Protein AF-K2EJM1-F1 (afdb_monomer_lite)

Structure (mmCIF, N/CA/C/O backbone):
data_AF-K2EJM1-F1
#
_entry.id   AF-K2EJM1-F1
#
loop_
_atom_site.group_PDB
_atom_site.id
_atom_site.type_symbol
_atom_site.label_atom_id
_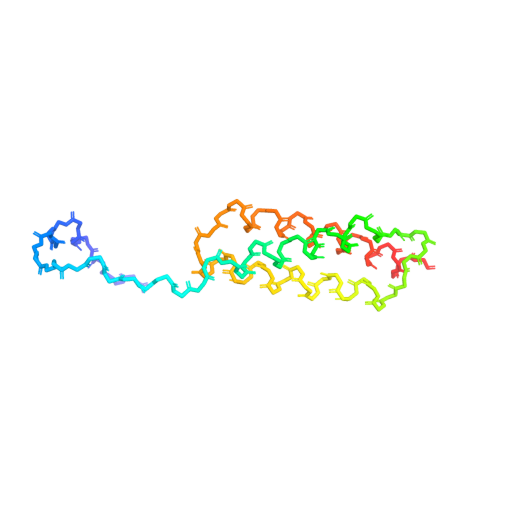atom_site.label_alt_id
_atom_site.label_comp_id
_atom_site.label_asym_id
_atom_site.label_entity_id
_atom_site.label_seq_id
_atom_site.pdbx_PDB_ins_code
_atom_site.Cartn_x
_atom_site.Cartn_y
_atom_site.Cartn_z
_atom_site.occupancy
_atom_site.B_iso_or_equiv
_atom_site.auth_seq_id
_atom_site.auth_comp_id
_atom_site.auth_asym_id
_atom_site.auth_atom_id
_atom_site.pdbx_PDB_model_num
ATOM 1 N N . MET A 1 1 ? 14.620 -2.259 38.662 1.00 41.28 1 MET A N 1
ATOM 2 C CA . MET A 1 1 ? 13.412 -1.408 38.608 1.00 41.28 1 MET A CA 1
ATOM 3 C C . MET A 1 1 ? 12.281 -2.233 38.020 1.00 41.28 1 MET A C 1
ATOM 5 O O . MET A 1 1 ? 12.203 -2.322 36.807 1.00 41.28 1 MET A O 1
ATOM 9 N N . THR A 1 2 ? 11.428 -2.837 38.846 1.00 43.00 2 THR A N 1
ATOM 10 C CA . THR A 1 2 ? 10.171 -3.422 38.352 1.00 43.00 2 THR A CA 1
ATOM 11 C C . THR A 1 2 ? 9.109 -3.163 39.410 1.00 43.00 2 THR A C 1
ATOM 13 O O . THR A 1 2 ? 9.066 -3.816 40.447 1.00 43.00 2 THR A O 1
ATOM 16 N N . LYS A 1 3 ? 8.354 -2.086 39.192 1.00 52.50 3 LYS A N 1
ATOM 17 C CA . LYS A 1 3 ? 7.257 -1.613 40.034 1.00 52.50 3 LYS A CA 1
ATOM 18 C C . LYS A 1 3 ? 5.940 -2.107 39.423 1.00 52.50 3 LYS A C 1
ATOM 20 O O . LYS A 1 3 ? 5.688 -1.810 38.265 1.00 52.50 3 LYS A O 1
ATOM 25 N N . TYR A 1 4 ? 5.178 -2.842 40.235 1.00 51.91 4 TYR A N 1
ATOM 26 C CA . TYR A 1 4 ? 3.714 -2.843 40.405 1.00 51.91 4 TYR A CA 1
ATOM 27 C C . TYR A 1 4 ? 2.830 -2.853 39.132 1.00 51.91 4 TYR A C 1
ATOM 29 O O . TYR A 1 4 ? 2.800 -1.889 38.383 1.00 51.91 4 TYR A O 1
ATOM 37 N N . LEU A 1 5 ? 2.148 -3.954 38.791 1.00 43.66 5 LEU A N 1
ATOM 38 C CA . LEU A 1 5 ? 0.907 -4.458 39.417 1.00 43.66 5 LEU A CA 1
ATOM 39 C C . LEU A 1 5 ? -0.294 -3.539 39.130 1.00 43.66 5 LEU A C 1
ATOM 41 O O . LEU A 1 5 ? -0.547 -2.616 39.887 1.00 43.66 5 LEU A O 1
ATOM 45 N N . TYR A 1 6 ? -1.030 -3.840 38.053 1.00 52.19 6 TYR A N 1
ATOM 46 C CA . TYR A 1 6 ? -2.445 -3.482 37.875 1.00 52.19 6 TYR A CA 1
ATOM 47 C C . TYR A 1 6 ? -3.177 -4.571 37.067 1.00 52.19 6 TYR A C 1
ATOM 49 O O . TYR A 1 6 ? -3.320 -4.462 35.852 1.00 52.19 6 TYR A O 1
ATOM 57 N N . PRO A 1 7 ? -3.644 -5.647 37.725 1.00 52.59 7 PRO A N 1
ATOM 58 C CA . PRO A 1 7 ? -4.715 -6.485 37.216 1.00 52.59 7 PRO A CA 1
ATOM 59 C C . PRO A 1 7 ? -6.041 -5.923 37.743 1.00 52.59 7 PRO A C 1
ATOM 61 O O . PRO A 1 7 ? -6.417 -6.205 38.875 1.00 52.59 7 PRO A O 1
ATOM 64 N N . PHE A 1 8 ? -6.738 -5.082 36.978 1.00 55.91 8 PHE A N 1
ATOM 65 C CA . PHE A 1 8 ? -8.102 -4.661 37.315 1.00 55.91 8 PHE A CA 1
ATOM 66 C C . PHE A 1 8 ? -8.765 -4.022 36.089 1.00 55.91 8 PHE A C 1
ATOM 68 O O . PHE A 1 8 ? -8.141 -3.193 35.438 1.00 55.91 8 PHE A O 1
ATOM 75 N N . LEU A 1 9 ? -10.040 -4.356 35.854 1.00 50.91 9 LEU A N 1
ATOM 76 C CA . LEU A 1 9 ? -10.993 -3.710 34.929 1.00 50.91 9 LEU A CA 1
ATOM 77 C C . LEU A 1 9 ? -11.146 -4.331 33.528 1.00 50.91 9 LEU A C 1
ATOM 79 O O . LEU A 1 9 ? -11.005 -3.664 32.511 1.00 50.91 9 LEU A O 1
ATOM 83 N N . CYS A 1 10 ? -11.574 -5.597 33.488 1.00 56.66 10 CYS A N 1
ATOM 84 C CA . CYS A 1 10 ? -12.349 -6.144 32.363 1.00 56.66 10 CYS A CA 1
ATOM 85 C C . CYS A 1 10 ? -13.814 -6.409 32.770 1.00 56.66 10 CYS A C 1
ATOM 87 O O . CYS A 1 10 ? -14.390 -7.440 32.432 1.00 56.66 10 CYS A O 1
ATOM 89 N N . VAL A 1 11 ? -14.422 -5.527 33.576 1.00 56.75 11 VAL A N 1
ATOM 90 C CA . VAL A 1 11 ? -15.834 -5.670 33.964 1.00 56.75 11 VAL A CA 1
ATOM 91 C C . VAL A 1 11 ? -16.459 -4.308 34.298 1.00 56.75 11 VAL A C 1
ATOM 93 O O . VAL A 1 11 ? -15.929 -3.584 35.134 1.00 56.75 11 VAL A O 1
ATOM 96 N N . PHE A 1 12 ? -17.608 -4.034 33.664 1.00 52.59 12 PHE A N 1
ATOM 97 C CA . PHE A 1 12 ? -18.559 -2.916 33.840 1.00 52.59 12 PHE A CA 1
ATOM 98 C C . PHE A 1 12 ? -18.303 -1.597 33.085 1.00 52.59 12 PHE A C 1
ATOM 100 O O . PHE A 1 12 ? -17.773 -0.640 33.634 1.00 52.59 12 PHE A O 1
ATOM 107 N N . ALA A 1 13 ? -18.851 -1.517 31.864 1.00 44.78 13 ALA A N 1
ATOM 108 C CA . ALA A 1 13 ? -19.483 -0.304 31.327 1.00 44.78 13 ALA A CA 1
ATOM 109 C C . ALA A 1 13 ? -20.483 -0.672 30.207 1.00 44.78 13 ALA A C 1
ATOM 111 O O . ALA A 1 13 ? -20.234 -0.455 29.025 1.00 44.78 13 ALA A O 1
ATOM 112 N N . LEU A 1 14 ? -21.621 -1.262 30.583 1.00 64.25 14 LEU A N 1
ATOM 113 C CA . LEU A 1 14 ? -22.816 -1.325 29.739 1.00 64.25 14 LEU A CA 1
ATOM 114 C C . LEU A 1 14 ? -23.946 -0.623 30.504 1.00 64.25 14 LEU A C 1
ATOM 116 O O . LEU A 1 14 ? -24.537 -1.233 31.389 1.00 64.25 14 LEU A O 1
ATOM 120 N N . ALA A 1 15 ? -24.199 0.657 30.209 1.00 42.19 15 ALA A N 1
ATOM 121 C CA . ALA A 1 15 ? -25.434 1.361 30.574 1.00 42.19 15 ALA A CA 1
ATOM 122 C C . ALA A 1 15 ? -25.570 2.710 29.831 1.00 42.19 15 ALA A C 1
ATOM 124 O O . ALA A 1 15 ? -24.829 3.650 30.098 1.00 42.19 15 ALA A O 1
ATOM 125 N N . SER A 1 16 ? -26.583 2.766 28.958 1.00 53.06 16 SER A N 1
ATOM 126 C CA . SER A 1 16 ? -27.412 3.919 28.555 1.00 53.06 16 SER A CA 1
ATOM 127 C C . SER A 1 16 ? -26.821 5.145 27.840 1.00 53.06 16 SER A C 1
ATOM 129 O O . SER A 1 16 ? -26.297 6.058 28.474 1.00 53.06 16 SER A O 1
ATOM 131 N N . GLN A 1 17 ? -27.103 5.222 26.530 1.00 37.66 17 GLN A N 1
ATOM 132 C CA . GLN A 1 17 ? -27.903 6.265 25.836 1.00 37.66 17 GLN A CA 1
ATOM 133 C C . GLN A 1 17 ? -27.801 5.996 24.320 1.00 37.66 17 GLN A C 1
ATOM 135 O O . GLN A 1 17 ? -26.715 5.997 23.754 1.00 37.66 17 GLN A O 1
ATOM 140 N N . GLU A 1 18 ? -28.840 5.441 23.690 1.00 42.19 18 GLU A N 1
ATOM 141 C CA . GLU A 1 18 ? -29.856 6.201 22.937 1.00 42.19 18 GLU A CA 1
ATOM 142 C C . GLU A 1 18 ? -29.242 7.119 21.875 1.00 42.19 18 GLU A C 1
ATOM 144 O O . GLU A 1 18 ? -28.786 8.224 22.147 1.00 42.19 18 GLU A O 1
ATOM 149 N N . GLY A 1 19 ? -29.243 6.619 20.639 1.00 41.50 19 GLY A N 1
ATOM 150 C CA . GLY A 1 19 ? -28.725 7.312 19.473 1.00 41.50 19 GLY A CA 1
ATOM 151 C C . GLY A 1 19 ? -27.791 6.407 18.691 1.00 41.50 19 GLY A C 1
ATOM 152 O O . GLY A 1 19 ? -26.622 6.252 19.027 1.00 41.50 19 GLY A O 1
ATOM 153 N N . HIS A 1 20 ? -28.290 5.871 17.580 1.00 38.19 20 HIS A N 1
ATOM 154 C CA . HIS A 1 20 ? -27.460 5.606 16.412 1.00 38.19 20 HIS A CA 1
ATOM 155 C C . HIS A 1 20 ? -26.879 6.956 15.958 1.00 38.19 20 HIS A C 1
ATOM 157 O O . HIS A 1 20 ? -27.338 7.549 14.987 1.00 38.19 20 HIS A O 1
ATOM 163 N N . ALA A 1 21 ? -25.930 7.504 16.719 1.00 38.53 21 ALA A N 1
ATOM 164 C CA . ALA A 1 21 ? -25.182 8.677 16.333 1.00 38.53 21 ALA A CA 1
ATOM 165 C C . ALA A 1 21 ? -24.310 8.224 15.173 1.00 38.53 21 ALA A C 1
ATOM 167 O O . ALA A 1 21 ? -23.329 7.498 15.338 1.00 38.53 21 ALA A O 1
ATOM 168 N N . GLN A 1 22 ? -24.764 8.608 13.988 1.00 35.41 22 GLN A N 1
ATOM 169 C CA . GLN A 1 22 ? -24.106 8.535 12.701 1.00 35.41 22 GLN A CA 1
ATOM 170 C C . GLN A 1 22 ? -22.768 9.294 12.748 1.00 35.41 22 GLN A C 1
ATOM 172 O O . GLN A 1 22 ? -22.570 10.249 12.014 1.00 35.41 22 GLN A O 1
ATOM 177 N N . ASN A 1 23 ? -21.811 8.867 13.570 1.00 42.22 23 ASN A N 1
ATOM 178 C CA . ASN A 1 23 ? -20.405 9.201 13.377 1.00 42.22 23 ASN A CA 1
ATOM 179 C C . ASN A 1 23 ? -19.801 8.195 12.391 1.00 42.22 23 ASN A C 1
ATOM 181 O O . ASN A 1 23 ? -18.797 7.544 12.647 1.00 42.22 23 ASN A O 1
ATOM 185 N N . ALA A 1 24 ? -20.459 8.066 11.238 1.00 40.97 24 ALA A N 1
ATOM 186 C CA . ALA A 1 24 ? -19.846 7.587 10.014 1.00 40.97 24 ALA A CA 1
ATOM 187 C C . ALA A 1 24 ? -19.245 8.810 9.304 1.00 40.97 24 ALA A C 1
ATOM 189 O O . ALA A 1 24 ? -19.704 9.220 8.242 1.00 40.97 24 ALA A O 1
ATOM 190 N N . ALA A 1 25 ? -18.226 9.419 9.920 1.00 37.34 25 ALA A N 1
ATOM 191 C CA . ALA A 1 25 ? -17.202 10.092 9.130 1.00 37.34 25 ALA A CA 1
ATOM 192 C C . ALA A 1 25 ? -16.551 9.009 8.237 1.00 37.34 25 ALA A C 1
ATOM 194 O O . ALA A 1 25 ? -16.516 7.837 8.617 1.00 37.34 25 ALA A O 1
ATOM 195 N N . PRO A 1 26 ? -16.193 9.339 6.994 1.00 45.94 26 PRO A N 1
ATOM 196 C CA . PRO A 1 26 ? -16.379 8.456 5.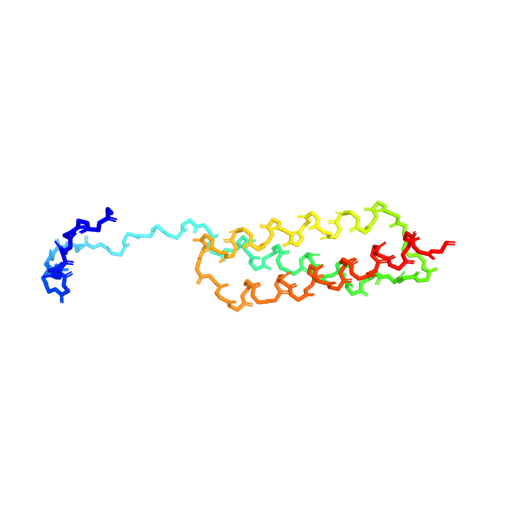849 1.00 45.94 26 PRO A CA 1
ATOM 197 C C . PRO A 1 26 ? -15.472 7.220 5.887 1.00 45.94 26 PRO A C 1
ATOM 199 O O . PRO A 1 26 ? -14.302 7.316 5.525 1.00 45.94 26 PRO A O 1
ATOM 202 N N . LYS A 1 27 ? -16.061 6.037 6.136 1.00 49.53 27 LYS A N 1
ATOM 203 C CA . LYS A 1 27 ? -15.449 4.706 5.900 1.00 49.53 27 LYS A CA 1
ATOM 204 C C . LYS A 1 27 ? -15.087 4.420 4.427 1.00 49.53 27 LYS A C 1
ATOM 206 O O . LYS A 1 27 ? -14.763 3.298 4.065 1.00 49.53 27 LYS A O 1
ATOM 211 N N . ALA A 1 28 ? -15.191 5.427 3.561 1.00 53.81 28 ALA A N 1
ATOM 212 C CA . ALA A 1 28 ? -14.936 5.363 2.126 1.00 53.81 28 ALA A CA 1
ATOM 213 C C . ALA A 1 28 ? -13.517 5.837 1.746 1.00 53.81 28 ALA A C 1
ATOM 215 O O . ALA A 1 28 ? -13.205 5.910 0.560 1.00 53.81 28 ALA A O 1
ATOM 216 N N . SER A 1 29 ? -12.665 6.180 2.722 1.00 76.19 29 SER A N 1
ATOM 217 C CA . SER A 1 29 ? -11.366 6.819 2.453 1.00 76.19 29 SER A CA 1
ATOM 218 C C . SER A 1 29 ? -10.207 5.814 2.387 1.00 76.19 29 SER A C 1
ATOM 220 O O . SER A 1 29 ? -9.429 5.873 1.436 1.00 76.19 29 S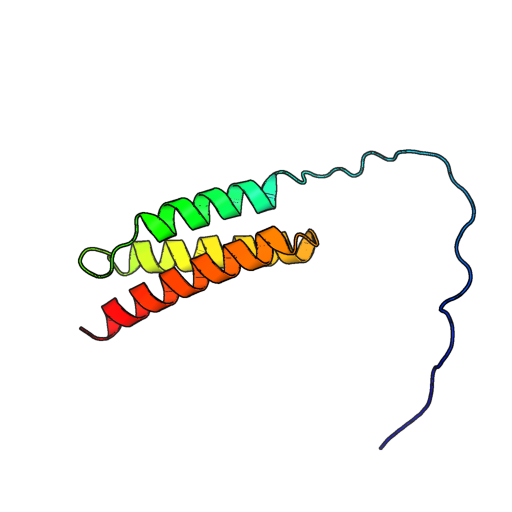ER A O 1
ATOM 222 N N . CYS A 1 30 ? -10.113 4.854 3.320 1.00 84.88 30 CYS A N 1
ATOM 223 C CA . CYS A 1 30 ? -9.115 3.773 3.269 1.00 84.88 30 CYS A CA 1
ATOM 224 C C . CYS A 1 30 ? -9.258 2.896 2.011 1.00 84.88 30 CYS A C 1
ATOM 226 O O . CYS A 1 30 ? -8.278 2.713 1.293 1.00 84.88 30 CYS A O 1
ATOM 228 N N . GLU A 1 31 ? -10.460 2.400 1.684 1.00 88.12 31 GLU A N 1
ATOM 229 C CA . GLU A 1 31 ? -10.642 1.506 0.523 1.00 88.12 31 GLU A CA 1
ATOM 230 C C . GLU A 1 31 ? -10.345 2.199 -0.812 1.00 88.12 31 GLU A C 1
ATOM 232 O O . GLU A 1 31 ? -9.656 1.629 -1.655 1.00 88.12 31 GLU A O 1
ATOM 237 N N . ALA A 1 32 ? -10.741 3.465 -0.971 1.00 88.06 32 ALA A N 1
ATOM 238 C CA . ALA A 1 32 ? -10.407 4.245 -2.164 1.00 88.06 32 ALA A CA 1
ATOM 239 C C . ALA A 1 32 ? -8.889 4.446 -2.330 1.00 88.06 32 ALA A C 1
ATOM 241 O O . ALA A 1 32 ? -8.365 4.407 -3.446 1.00 88.06 32 ALA A O 1
ATOM 242 N N . LEU A 1 33 ? -8.163 4.639 -1.224 1.00 89.56 33 LEU A N 1
ATOM 243 C CA . LEU A 1 33 ? -6.705 4.748 -1.248 1.00 89.56 33 LEU A CA 1
ATOM 244 C C . LEU A 1 33 ? -6.022 3.404 -1.493 1.00 89.56 33 LEU A C 1
ATOM 246 O O . LEU A 1 33 ? -4.984 3.382 -2.152 1.00 89.56 33 LEU A O 1
ATOM 250 N N . ILE A 1 34 ? -6.593 2.296 -1.009 1.00 91.38 34 ILE A N 1
ATOM 251 C CA . ILE A 1 34 ? -6.116 0.948 -1.332 1.00 91.38 34 ILE A CA 1
ATOM 252 C C . ILE A 1 34 ? -6.265 0.683 -2.821 1.00 91.38 34 ILE A C 1
ATOM 254 O O . ILE A 1 34 ? -5.300 0.220 -3.417 1.00 91.38 34 ILE A O 1
ATOM 258 N N . ASP A 1 35 ? -7.412 0.993 -3.428 1.00 91.62 35 ASP A N 1
ATOM 259 C CA . ASP A 1 35 ? -7.612 0.805 -4.868 1.00 91.62 35 ASP A CA 1
ATOM 260 C C . ASP A 1 35 ? -6.603 1.623 -5.679 1.00 91.62 35 ASP A C 1
ATOM 262 O O . ASP A 1 35 ? -5.925 1.071 -6.543 1.00 91.62 35 ASP A O 1
ATOM 266 N N . ALA A 1 36 ? -6.400 2.900 -5.336 1.00 89.69 36 ALA A N 1
ATOM 267 C CA . ALA A 1 36 ? -5.403 3.745 -5.998 1.00 89.69 36 ALA A CA 1
ATOM 268 C C . ALA A 1 36 ? -3.960 3.236 -5.807 1.00 89.69 36 ALA A C 1
ATOM 270 O O . ALA A 1 36 ? -3.169 3.216 -6.748 1.00 89.69 36 ALA A O 1
ATOM 271 N N . CYS A 1 37 ? -3.605 2.806 -4.592 1.00 92.06 37 CYS A N 1
ATOM 272 C CA . CYS A 1 37 ? -2.311 2.186 -4.299 1.00 92.06 37 CYS A CA 1
ATOM 273 C C . CYS A 1 37 ? -2.134 0.882 -5.091 1.00 92.06 37 CYS A C 1
ATOM 275 O O . CYS A 1 37 ? -1.065 0.631 -5.650 1.00 92.06 37 CYS A O 1
ATOM 277 N N . ARG A 1 38 ? -3.185 0.058 -5.171 1.00 93.00 38 ARG A N 1
ATOM 278 C CA . ARG A 1 38 ? -3.163 -1.211 -5.889 1.00 93.00 38 ARG A CA 1
ATOM 279 C C . ARG A 1 38 ? -2.973 -0.963 -7.377 1.00 93.00 38 ARG A C 1
ATOM 281 O O . ARG A 1 38 ? -2.032 -1.525 -7.919 1.00 93.00 38 ARG A O 1
ATOM 288 N N . ASP A 1 39 ? -3.775 -0.096 -7.989 1.00 92.12 39 ASP A N 1
ATOM 289 C CA . ASP A 1 39 ? -3.723 0.253 -9.415 1.00 92.12 39 ASP A CA 1
ATOM 290 C C . ASP A 1 39 ? -2.315 0.661 -9.873 1.00 92.12 39 ASP A C 1
ATOM 292 O O . ASP A 1 39 ? -1.765 0.090 -10.821 1.00 92.12 39 ASP A O 1
ATOM 296 N N . ILE A 1 40 ? -1.669 1.551 -9.117 1.00 90.00 40 ILE A N 1
ATOM 297 C CA . ILE A 1 40 ? -0.293 1.970 -9.398 1.00 90.00 40 ILE A CA 1
ATOM 298 C C . ILE A 1 40 ? 0.670 0.801 -9.194 1.00 90.00 40 ILE A C 1
ATOM 300 O O . ILE A 1 40 ? 1.527 0.568 -10.040 1.00 90.00 40 ILE A O 1
ATOM 304 N N . SER A 1 41 ? 0.521 0.022 -8.117 1.00 92.62 41 SER A N 1
ATOM 305 C CA . SER A 1 41 ? 1.428 -1.097 -7.831 1.00 92.62 41 SER A CA 1
ATOM 306 C C . SER A 1 41 ? 1.402 -2.212 -8.884 1.00 92.62 41 SER A C 1
ATOM 308 O O . SER A 1 41 ? 2.436 -2.843 -9.096 1.00 92.62 41 SER A O 1
ATOM 310 N N . VAL A 1 42 ? 0.261 -2.465 -9.544 1.00 89.94 42 VAL A N 1
ATOM 311 C CA . VAL A 1 42 ? 0.172 -3.432 -10.660 1.00 89.94 42 VAL A CA 1
ATOM 312 C C . VAL A 1 42 ? 0.655 -2.835 -11.977 1.00 89.94 42 VAL A C 1
ATOM 314 O O . VAL A 1 42 ? 1.179 -3.567 -12.815 1.00 89.94 42 VAL A O 1
ATOM 317 N N . SER A 1 43 ? 0.482 -1.527 -12.162 1.00 89.12 43 SER A N 1
ATOM 318 C CA . SER A 1 43 ? 0.956 -0.815 -13.352 1.00 89.12 43 SER A CA 1
ATOM 319 C C . SER A 1 43 ? 2.478 -0.628 -13.347 1.00 89.12 43 SER A C 1
ATOM 321 O O . SER A 1 43 ? 3.108 -0.580 -14.405 1.00 89.12 43 SER A O 1
ATOM 323 N N . LEU A 1 44 ? 3.089 -0.572 -12.161 1.00 88.50 44 LEU A N 1
ATOM 324 C CA . LEU A 1 44 ? 4.524 -0.402 -11.979 1.00 88.50 44 LEU A CA 1
ATOM 325 C C . LEU A 1 44 ? 5.297 -1.673 -12.380 1.00 88.50 44 LEU A C 1
ATOM 327 O O . LEU A 1 44 ? 5.051 -2.766 -11.872 1.00 88.50 44 LEU A O 1
ATOM 331 N N . ASN A 1 45 ? 6.293 -1.537 -13.260 1.00 84.06 45 ASN A N 1
ATOM 332 C CA . ASN A 1 45 ? 7.110 -2.658 -13.740 1.00 84.06 45 ASN A CA 1
ATOM 333 C C . ASN A 1 45 ? 8.604 -2.338 -13.633 1.00 84.06 45 ASN A C 1
ATOM 335 O O . ASN A 1 45 ? 9.065 -1.383 -14.238 1.00 84.06 45 ASN A O 1
ATOM 339 N N . VAL A 1 46 ? 9.398 -3.182 -12.968 1.00 81.38 46 VAL A N 1
ATOM 340 C CA . VAL A 1 46 ? 10.854 -2.986 -12.757 1.00 81.38 46 VAL A CA 1
ATOM 341 C C . VAL A 1 46 ? 11.692 -2.790 -14.035 1.00 81.38 46 VAL A C 1
ATOM 343 O O . VAL A 1 46 ? 12.838 -2.344 -13.978 1.00 81.38 46 VAL A O 1
ATOM 346 N N . ASN A 1 47 ? 11.153 -3.137 -15.203 1.00 82.81 47 ASN A N 1
ATOM 347 C CA . ASN A 1 47 ? 11.836 -2.948 -16.480 1.00 82.81 47 ASN A CA 1
ATOM 348 C C . ASN A 1 47 ? 11.656 -1.545 -17.075 1.00 82.81 47 ASN A C 1
ATOM 350 O O . ASN A 1 47 ? 12.506 -1.141 -17.862 1.00 82.81 47 ASN A O 1
ATOM 354 N N . ASN A 1 48 ? 10.583 -0.832 -16.716 1.00 81.12 48 ASN A N 1
ATOM 355 C CA . ASN A 1 48 ? 10.229 0.469 -17.300 1.00 81.12 48 ASN A CA 1
ATOM 356 C C . ASN A 1 48 ? 9.805 1.531 -16.267 1.00 81.12 48 ASN A C 1
ATOM 358 O O . ASN A 1 48 ? 9.603 2.684 -16.624 1.00 81.12 48 ASN A O 1
ATOM 362 N N . ALA A 1 49 ? 9.656 1.151 -15.000 1.00 84.62 49 ALA A N 1
ATOM 363 C CA . ALA A 1 49 ? 9.323 2.063 -13.920 1.00 84.62 49 ALA A CA 1
ATOM 364 C C . ALA A 1 49 ? 10.461 3.059 -13.727 1.00 84.62 49 ALA A C 1
ATOM 366 O O . ALA A 1 49 ? 11.637 2.686 -13.716 1.00 84.62 49 ALA A O 1
ATOM 367 N N . ASN A 1 50 ? 10.106 4.321 -13.539 1.00 89.12 50 ASN A N 1
ATOM 368 C CA . ASN A 1 50 ? 11.064 5.342 -13.146 1.00 89.12 50 ASN A CA 1
ATOM 369 C C . ASN A 1 50 ? 11.045 5.557 -11.613 1.00 89.12 50 ASN A C 1
ATOM 371 O O . ASN A 1 50 ? 10.128 5.095 -10.923 1.00 89.12 50 ASN A O 1
ATOM 375 N N . PRO A 1 51 ? 12.066 6.229 -11.046 1.00 87.44 51 PRO A N 1
ATOM 376 C CA . PRO A 1 51 ? 12.131 6.490 -9.608 1.00 87.44 51 PRO A CA 1
ATOM 377 C C . PRO A 1 51 ? 10.923 7.261 -9.058 1.00 87.44 51 PRO A C 1
ATOM 379 O O . PRO A 1 51 ? 10.518 7.004 -7.927 1.00 87.44 51 PRO A O 1
ATOM 382 N N . ASP A 1 52 ? 10.342 8.157 -9.856 1.00 90.06 52 ASP A N 1
ATOM 383 C CA . ASP A 1 52 ? 9.212 9.014 -9.482 1.00 90.06 52 ASP A CA 1
ATOM 384 C C . ASP A 1 52 ? 7.925 8.192 -9.302 1.00 90.06 52 ASP A C 1
ATOM 386 O O . ASP A 1 52 ? 7.300 8.234 -8.245 1.00 90.06 52 ASP A O 1
ATOM 390 N N . GLU A 1 53 ? 7.589 7.335 -10.273 1.00 91.31 53 GLU A N 1
ATOM 391 C CA . GLU A 1 53 ? 6.444 6.414 -10.190 1.00 91.31 53 GLU A CA 1
ATOM 392 C C . GLU A 1 53 ? 6.587 5.448 -9.009 1.00 91.31 53 GLU A C 1
ATOM 394 O O . GLU A 1 53 ? 5.617 5.104 -8.325 1.00 91.31 53 GLU A O 1
ATOM 399 N N . CYS A 1 54 ? 7.821 5.027 -8.733 1.00 91.38 54 CYS A N 1
ATOM 400 C CA . CYS A 1 54 ? 8.092 4.141 -7.618 1.00 91.38 54 CYS A CA 1
ATOM 401 C C . CYS A 1 54 ? 7.917 4.837 -6.261 1.00 91.38 54 CYS A C 1
ATOM 403 O O . CYS A 1 54 ? 7.297 4.283 -5.347 1.00 91.38 54 CYS A O 1
ATOM 405 N N . GLN A 1 55 ? 8.410 6.072 -6.137 1.00 91.00 55 GLN A N 1
ATOM 406 C CA . GLN A 1 55 ? 8.195 6.902 -4.953 1.00 91.00 55 GLN A CA 1
ATOM 407 C C . GLN A 1 55 ? 6.718 7.245 -4.758 1.00 91.00 55 GLN A C 1
ATOM 409 O O . GLN A 1 55 ? 6.226 7.181 -3.627 1.00 91.00 55 GLN A O 1
ATOM 414 N N . GLU A 1 56 ? 5.995 7.550 -5.837 1.00 92.62 56 GLU A N 1
ATOM 415 C CA . GLU A 1 56 ? 4.561 7.809 -5.777 1.00 92.62 56 GLU A CA 1
ATOM 416 C C . GLU A 1 56 ? 3.811 6.585 -5.243 1.00 92.62 56 GLU A C 1
ATOM 418 O O . GLU A 1 56 ? 2.983 6.722 -4.335 1.00 92.62 56 GLU A O 1
ATOM 423 N N . CYS A 1 57 ? 4.142 5.385 -5.733 1.00 93.00 57 CYS A N 1
ATOM 424 C CA . CYS A 1 57 ? 3.522 4.167 -5.233 1.00 93.00 57 CYS A CA 1
ATOM 425 C C . CYS A 1 57 ? 3.770 3.966 -3.728 1.00 93.00 57 CYS A C 1
ATOM 427 O O . CYS A 1 57 ? 2.827 3.747 -2.964 1.00 93.00 57 CYS A O 1
ATOM 429 N N . ILE A 1 58 ? 5.022 4.087 -3.272 1.00 94.19 58 ILE A N 1
ATOM 430 C CA . ILE A 1 58 ? 5.371 3.963 -1.846 1.00 94.19 58 ILE A CA 1
ATOM 431 C C . ILE A 1 58 ? 4.605 4.970 -0.989 1.00 94.19 58 ILE A C 1
ATOM 433 O O . ILE A 1 58 ? 4.069 4.606 0.061 1.00 94.19 58 ILE A O 1
ATOM 437 N N . SER A 1 59 ? 4.537 6.221 -1.440 1.00 93.62 59 SER A N 1
ATOM 438 C CA . SER A 1 59 ? 3.865 7.306 -0.726 1.00 93.62 59 SER A CA 1
ATOM 439 C C . SER A 1 59 ? 2.364 7.037 -0.580 1.00 93.62 59 SER A C 1
ATOM 441 O O . SER A 1 59 ? 1.829 7.045 0.533 1.00 93.62 59 SER A O 1
ATOM 443 N N . LYS A 1 60 ? 1.684 6.695 -1.683 1.00 91.88 60 LYS A N 1
ATOM 444 C CA . LYS A 1 60 ? 0.243 6.400 -1.679 1.00 91.88 60 LYS A CA 1
ATOM 445 C C . LYS A 1 60 ? -0.089 5.162 -0.848 1.00 91.88 60 LYS A C 1
ATOM 447 O O . LYS A 1 60 ? -1.026 5.200 -0.053 1.00 91.88 60 LYS A O 1
ATOM 452 N N . CYS A 1 61 ? 0.701 4.097 -0.964 1.00 93.88 61 CYS A N 1
ATOM 453 C CA . CYS A 1 61 ? 0.489 2.882 -0.183 1.00 93.88 61 CYS A CA 1
ATOM 454 C C . CYS A 1 61 ? 0.803 3.063 1.311 1.00 93.88 61 CYS A C 1
ATOM 456 O O . CYS A 1 61 ? 0.127 2.469 2.146 1.00 93.88 61 CYS A O 1
ATOM 458 N N . SER A 1 62 ? 1.774 3.909 1.675 1.00 94.19 62 SER A N 1
ATOM 459 C CA . SER A 1 62 ? 2.040 4.253 3.082 1.00 94.19 62 SER A CA 1
ATOM 460 C C . SER A 1 62 ? 0.863 4.998 3.700 1.00 94.19 62 SER A C 1
ATOM 462 O O . SER A 1 62 ? 0.366 4.589 4.747 1.00 94.19 62 SER A O 1
ATOM 464 N N . LYS A 1 63 ? 0.341 6.006 2.994 1.00 92.69 63 LYS A N 1
ATOM 465 C CA . LYS A 1 63 ? -0.830 6.765 3.440 1.00 92.69 63 LYS A CA 1
ATOM 466 C C . LYS A 1 63 ? -2.078 5.887 3.571 1.00 92.69 63 LYS A C 1
ATOM 468 O O . LYS A 1 63 ? -2.852 6.056 4.509 1.00 92.69 63 LYS A O 1
ATOM 473 N N . ALA A 1 64 ? -2.260 4.930 2.656 1.00 91.06 64 ALA A N 1
ATOM 474 C CA . ALA A 1 64 ? -3.326 3.938 2.756 1.00 91.06 64 ALA A CA 1
ATOM 475 C C . ALA A 1 64 ? -3.179 3.087 4.029 1.00 91.06 64 ALA A C 1
ATOM 477 O O . ALA A 1 64 ? -4.151 2.917 4.754 1.00 91.06 64 ALA A O 1
ATOM 478 N N . LYS A 1 65 ? -1.971 2.607 4.358 1.00 92.50 65 LYS A N 1
ATOM 479 C CA . LYS A 1 65 ? -1.734 1.838 5.593 1.00 92.50 65 LYS A CA 1
ATOM 480 C C . LYS A 1 65 ? -2.054 2.634 6.855 1.00 92.50 65 LYS A C 1
ATOM 482 O O . LYS A 1 65 ? -2.683 2.081 7.748 1.00 92.50 65 LYS A O 1
ATOM 487 N N . GLU A 1 66 ? -1.616 3.890 6.931 1.00 92.31 66 GLU A N 1
ATOM 488 C CA . GLU A 1 66 ? -1.880 4.756 8.089 1.00 92.31 66 GLU A CA 1
ATOM 489 C C . GLU A 1 66 ? -3.387 4.918 8.309 1.00 92.31 66 GLU A C 1
ATOM 491 O O . GLU A 1 66 ? -3.888 4.581 9.379 1.00 92.31 66 GLU A O 1
ATOM 496 N N . LEU A 1 67 ? -4.125 5.282 7.258 1.00 90.56 67 LEU A N 1
ATOM 497 C CA . LEU A 1 67 ? -5.575 5.457 7.346 1.00 90.56 67 LEU A CA 1
ATOM 498 C C . LEU A 1 67 ? -6.309 4.149 7.650 1.00 90.56 67 LEU A C 1
ATOM 500 O O . LEU A 1 67 ? -7.189 4.121 8.500 1.00 90.56 67 LEU A O 1
ATOM 504 N N . CYS A 1 68 ? -5.934 3.039 7.015 1.00 89.38 68 CYS A N 1
ATOM 505 C CA . CYS A 1 68 ? -6.565 1.750 7.293 1.00 89.38 68 CYS A CA 1
ATOM 506 C C . CYS A 1 68 ? -6.269 1.235 8.709 1.00 89.38 68 CYS A C 1
ATOM 508 O O . CYS A 1 68 ? -7.103 0.536 9.282 1.00 89.38 68 CYS A O 1
ATOM 510 N N . PHE A 1 69 ? -5.117 1.589 9.287 1.00 89.50 69 PHE A N 1
ATOM 511 C CA . PHE A 1 69 ? -4.810 1.321 10.690 1.00 89.50 69 PHE A CA 1
ATOM 512 C C . PHE A 1 69 ? -5.688 2.165 11.625 1.00 89.50 69 PHE A C 1
ATOM 514 O O . PHE A 1 69 ? -6.296 1.615 12.542 1.00 89.50 69 PHE A O 1
ATOM 521 N N . GLU A 1 70 ? -5.814 3.471 11.365 1.00 89.19 70 GLU A N 1
ATOM 522 C CA . GLU A 1 70 ? -6.690 4.375 12.128 1.00 89.19 70 GLU A CA 1
ATOM 523 C C . GLU A 1 70 ? -8.165 3.949 12.060 1.00 89.19 70 GLU A C 1
ATOM 525 O O . GLU A 1 70 ? -8.880 3.993 13.060 1.00 89.19 70 GLU A O 1
ATOM 530 N N . GLU A 1 71 ? -8.612 3.478 10.895 1.00 87.94 71 GLU A N 1
ATOM 531 C CA . GLU A 1 71 ? -9.975 2.993 10.667 1.00 87.94 71 GLU A CA 1
ATOM 532 C C . GLU A 1 71 ? -10.207 1.554 11.165 1.00 87.94 71 GLU A C 1
ATOM 534 O O . GLU A 1 71 ? -11.318 1.033 11.035 1.00 87.94 71 GLU A O 1
ATOM 539 N N . THR A 1 72 ? -9.202 0.893 11.755 1.00 87.88 72 THR A N 1
ATOM 540 C CA . THR A 1 72 ? -9.263 -0.517 12.198 1.00 87.88 72 THR A CA 1
ATOM 541 C C . THR A 1 72 ? -9.709 -1.482 11.086 1.00 87.88 72 THR A C 1
ATOM 543 O O . THR A 1 72 ? -10.427 -2.453 11.319 1.00 87.88 72 THR A O 1
ATOM 546 N N . ASN A 1 73 ? -9.308 -1.203 9.841 1.00 86.25 73 ASN A N 1
ATOM 547 C CA . ASN A 1 73 ? -9.588 -2.039 8.676 1.00 86.25 73 ASN A CA 1
ATOM 548 C C . ASN A 1 73 ? -8.415 -2.996 8.415 1.00 86.25 73 ASN A C 1
ATOM 550 O O . ASN A 1 73 ? -7.565 -2.734 7.563 1.00 86.25 73 ASN A O 1
ATOM 554 N N . ASP A 1 74 ? -8.381 -4.127 9.126 1.00 88.88 74 ASP A N 1
ATOM 555 C CA . ASP A 1 74 ? -7.293 -5.114 9.032 1.00 88.88 74 ASP A CA 1
ATOM 556 C C . ASP A 1 74 ? -7.082 -5.652 7.607 1.00 88.88 74 ASP A C 1
ATOM 558 O O . ASP A 1 74 ? -5.949 -5.788 7.145 1.00 88.88 74 ASP A O 1
ATOM 562 N N . LYS A 1 75 ? -8.171 -5.909 6.869 1.00 89.50 75 LYS A N 1
ATOM 563 C CA . LYS A 1 75 ? -8.099 -6.391 5.475 1.00 89.50 75 LYS A CA 1
ATOM 564 C C . LYS A 1 75 ? -7.494 -5.344 4.548 1.00 89.50 75 LYS A C 1
ATOM 566 O O . LYS A 1 75 ? -6.699 -5.664 3.659 1.00 89.50 75 LYS A O 1
ATOM 571 N N . GLY A 1 76 ? -7.881 -4.091 4.759 1.00 90.38 76 GLY A N 1
ATOM 572 C CA . GLY A 1 76 ? -7.342 -2.966 4.025 1.00 90.38 76 GLY A CA 1
ATOM 573 C C . GLY A 1 76 ? -5.867 -2.723 4.334 1.00 90.38 76 GLY A C 1
ATOM 574 O O . GLY A 1 76 ? -5.065 -2.525 3.423 1.00 90.38 76 GLY A O 1
ATOM 575 N N . LEU A 1 77 ? -5.491 -2.835 5.608 1.00 90.88 77 LEU A N 1
ATOM 576 C CA . LEU A 1 77 ? -4.114 -2.725 6.077 1.00 90.88 77 LEU A CA 1
ATOM 577 C C . LEU A 1 77 ? -3.213 -3.824 5.492 1.00 90.88 77 LEU A C 1
ATOM 579 O O . LEU A 1 77 ? -2.094 -3.529 5.061 1.00 90.88 77 LEU A O 1
ATOM 583 N N . GLU A 1 78 ? -3.691 -5.070 5.435 1.00 94.00 78 GLU A N 1
ATOM 584 C CA . GLU A 1 78 ? -2.978 -6.189 4.805 1.00 94.00 78 GLU A CA 1
ATOM 585 C C . GLU A 1 78 ? -2.770 -5.929 3.305 1.00 94.00 78 GLU A C 1
ATOM 587 O O . GLU A 1 78 ? -1.643 -6.003 2.807 1.00 94.00 78 GLU A O 1
ATOM 592 N N . SER A 1 79 ? -3.833 -5.517 2.604 1.00 92.94 79 SER A N 1
ATOM 593 C CA . SER A 1 79 ? -3.791 -5.206 1.169 1.00 92.94 79 SER A CA 1
ATOM 594 C C . SER A 1 79 ? -2.836 -4.049 0.854 1.00 92.94 79 SER A C 1
ATOM 596 O O . SER A 1 79 ? -1.989 -4.162 -0.033 1.00 92.94 79 SER A O 1
ATOM 598 N N . ALA A 1 80 ? -2.908 -2.950 1.613 1.00 91.56 80 ALA A N 1
ATOM 599 C CA . ALA A 1 80 ? -2.015 -1.804 1.458 1.00 91.56 80 ALA A CA 1
ATOM 600 C C . ALA A 1 80 ? -0.551 -2.169 1.763 1.00 91.56 80 ALA A C 1
ATOM 602 O O . ALA A 1 80 ? 0.367 -1.690 1.094 1.00 91.56 80 ALA A O 1
ATOM 603 N N . SER A 1 81 ? -0.317 -3.053 2.738 1.00 94.38 81 SER A N 1
ATOM 604 C CA . SER A 1 81 ? 1.023 -3.544 3.080 1.00 94.38 81 SER A CA 1
ATOM 605 C C . SER A 1 81 ? 1.630 -4.410 1.979 1.00 94.38 81 SER A C 1
ATOM 607 O O . SER A 1 81 ? 2.810 -4.236 1.661 1.00 94.38 81 SER A O 1
ATOM 609 N N . ALA A 1 82 ? 0.838 -5.287 1.358 1.00 94.12 82 ALA A N 1
ATOM 610 C CA . ALA A 1 82 ? 1.278 -6.100 0.228 1.00 94.12 82 ALA A CA 1
ATOM 611 C C . ALA A 1 82 ? 1.670 -5.228 -0.979 1.00 94.12 82 ALA A C 1
ATOM 613 O O . ALA A 1 82 ? 2.774 -5.370 -1.512 1.00 94.12 82 ALA A O 1
ATOM 614 N N . SER A 1 83 ? 0.820 -4.267 -1.357 1.00 94.19 83 SER A N 1
ATOM 615 C CA . SER A 1 83 ? 1.101 -3.327 -2.452 1.00 94.19 83 SER A CA 1
ATOM 616 C C . SER A 1 83 ? 2.318 -2.441 -2.160 1.00 94.19 83 SER A C 1
ATOM 618 O O . SER A 1 83 ? 3.179 -2.264 -3.023 1.00 94.19 83 SER A O 1
ATOM 620 N N . HIS A 1 84 ? 2.460 -1.955 -0.920 1.00 94.38 84 HIS A N 1
ATOM 621 C CA . HIS A 1 84 ? 3.645 -1.211 -0.487 1.00 94.38 84 HIS A CA 1
ATOM 622 C C . HIS A 1 84 ? 4.928 -2.044 -0.636 1.00 94.38 84 HIS A C 1
ATOM 624 O O . HIS A 1 84 ? 5.934 -1.551 -1.145 1.00 94.38 84 HIS A O 1
ATOM 630 N N . MET A 1 85 ? 4.921 -3.310 -0.199 1.00 94.44 85 MET A N 1
ATOM 631 C CA . MET A 1 85 ? 6.075 -4.204 -0.355 1.00 94.44 85 MET A CA 1
ATOM 632 C C . MET A 1 85 ? 6.421 -4.453 -1.825 1.00 94.44 85 MET A C 1
ATOM 634 O O . MET A 1 85 ? 7.604 -4.474 -2.169 1.00 94.44 85 MET A O 1
ATOM 638 N N . ASN A 1 86 ? 5.417 -4.613 -2.691 1.00 93.19 86 ASN A N 1
ATOM 639 C CA . ASN A 1 86 ? 5.641 -4.765 -4.126 1.00 93.19 86 ASN A CA 1
ATOM 640 C C . ASN A 1 86 ? 6.366 -3.540 -4.703 1.00 93.19 86 ASN A C 1
ATOM 642 O O . ASN A 1 86 ? 7.417 -3.671 -5.331 1.00 93.19 86 ASN A O 1
ATOM 646 N N . CYS A 1 87 ? 5.873 -2.341 -4.392 1.00 93.31 87 CYS A N 1
ATOM 647 C CA . CYS A 1 87 ? 6.507 -1.104 -4.833 1.00 93.31 87 CYS A CA 1
ATOM 648 C C . CYS A 1 87 ? 7.918 -0.933 -4.265 1.00 93.31 87 CYS A C 1
ATOM 650 O O . CYS A 1 87 ? 8.827 -0.565 -5.004 1.00 93.31 87 CYS A O 1
ATOM 652 N N . ALA A 1 88 ? 8.164 -1.316 -3.010 1.00 91.75 88 ALA A N 1
ATOM 653 C CA . ALA A 1 88 ? 9.503 -1.252 -2.421 1.00 91.75 88 ALA A CA 1
ATOM 654 C C . ALA A 1 88 ? 10.496 -2.176 -3.138 1.00 91.75 88 ALA A C 1
ATOM 656 O O . ALA A 1 88 ? 11.643 -1.794 -3.378 1.00 91.75 88 ALA A O 1
ATOM 657 N N . ASN A 1 89 ? 10.052 -3.377 -3.518 1.00 92.12 89 ASN A N 1
ATOM 658 C CA . ASN A 1 89 ? 10.868 -4.317 -4.282 1.00 92.12 89 ASN A CA 1
ATOM 659 C C . ASN A 1 89 ? 11.202 -3.779 -5.676 1.00 92.12 89 ASN A C 1
ATOM 661 O O . ASN A 1 89 ? 12.353 -3.883 -6.103 1.00 92.12 89 ASN A O 1
ATOM 665 N N . ILE A 1 90 ? 10.235 -3.159 -6.358 1.00 90.38 90 ILE A N 1
ATOM 666 C CA . ILE A 1 90 ? 10.470 -2.517 -7.655 1.00 90.38 90 ILE A CA 1
ATOM 667 C C . ILE A 1 90 ? 11.473 -1.366 -7.498 1.00 90.38 90 ILE A C 1
ATOM 669 O O . ILE A 1 90 ? 12.463 -1.333 -8.228 1.00 90.38 90 ILE A O 1
ATOM 673 N N . CYS A 1 91 ? 11.307 -0.496 -6.494 1.00 89.88 91 CYS A N 1
ATOM 674 C CA . CYS A 1 91 ? 12.219 0.632 -6.255 1.00 89.88 91 CYS A CA 1
ATOM 675 C C . CYS A 1 91 ? 13.641 0.145 -5.978 1.00 89.88 91 CYS A C 1
ATOM 677 O O . CYS A 1 91 ? 14.612 0.694 -6.494 1.00 89.88 91 CYS A O 1
ATOM 679 N N . LYS A 1 92 ? 13.773 -0.923 -5.188 1.00 90.06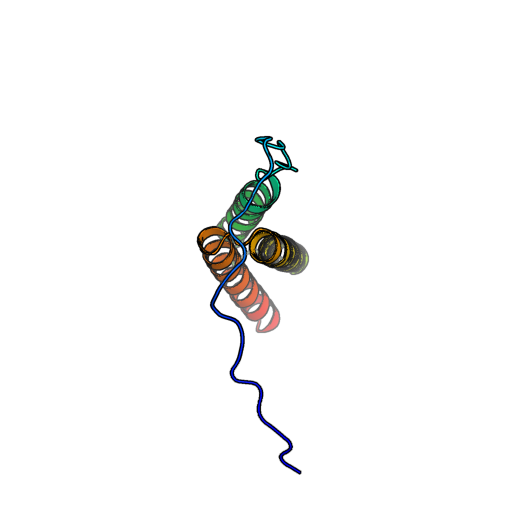 92 LYS A N 1
ATOM 680 C CA . LYS A 1 92 ? 15.066 -1.547 -4.907 1.00 90.06 92 LYS A CA 1
ATOM 681 C C . LYS A 1 92 ? 15.709 -2.120 -6.173 1.00 90.06 92 LYS A C 1
ATOM 683 O O . LYS A 1 92 ? 16.920 -1.993 -6.345 1.00 90.06 92 LYS A O 1
ATOM 688 N N . GLY A 1 93 ? 14.908 -2.725 -7.052 1.00 87.56 93 GLY A N 1
ATOM 689 C CA . GLY A 1 93 ? 15.353 -3.222 -8.354 1.00 87.56 93 GLY A CA 1
ATOM 690 C C . GLY A 1 93 ? 15.860 -2.113 -9.281 1.00 87.56 93 GLY A C 1
ATOM 691 O O . GLY A 1 93 ? 16.816 -2.342 -10.016 1.00 87.56 93 GLY A O 1
ATOM 692 N N . LEU A 1 94 ? 15.279 -0.911 -9.203 1.00 84.81 94 LEU A N 1
ATOM 693 C CA . LEU A 1 94 ? 15.741 0.263 -9.954 1.00 84.81 94 LEU A CA 1
ATOM 694 C C . LEU A 1 94 ? 17.084 0.800 -9.444 1.00 84.81 94 LEU A C 1
ATOM 696 O O . LEU A 1 94 ? 17.940 1.135 -10.250 1.00 84.81 94 LEU A O 1
ATOM 700 N N . LEU A 1 95 ? 17.293 0.843 -8.124 1.00 73.50 95 LEU A N 1
ATOM 701 C CA . LEU A 1 95 ? 18.538 1.342 -7.513 1.00 73.50 95 LEU A CA 1
ATOM 702 C C . LEU A 1 95 ? 19.729 0.375 -7.624 1.00 73.50 95 LEU A C 1
ATOM 704 O O . LEU A 1 95 ? 20.851 0.751 -7.298 1.00 73.50 95 LEU A O 1
ATOM 708 N N . SER A 1 96 ? 19.481 -0.878 -8.013 1.00 71.88 96 SER A N 1
ATOM 709 C CA . SER A 1 96 ? 20.511 -1.924 -8.111 1.00 71.88 96 SER A CA 1
ATOM 710 C C . SER A 1 96 ? 21.001 -2.173 -9.547 1.00 71.88 96 SER A C 1
A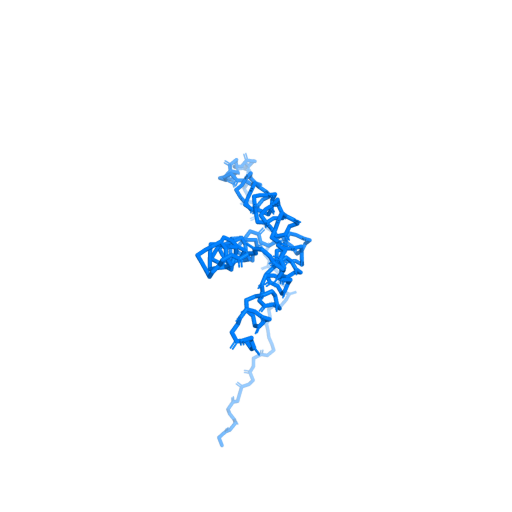TOM 712 O O . SER A 1 96 ? 21.833 -3.060 -9.740 1.00 71.88 96 SER A O 1
ATOM 714 N N . LYS A 1 97 ? 20.467 -1.450 -10.541 1.00 56.16 97 LYS A N 1
ATOM 715 C CA . LYS A 1 97 ? 20.940 -1.426 -11.936 1.00 56.16 97 LYS 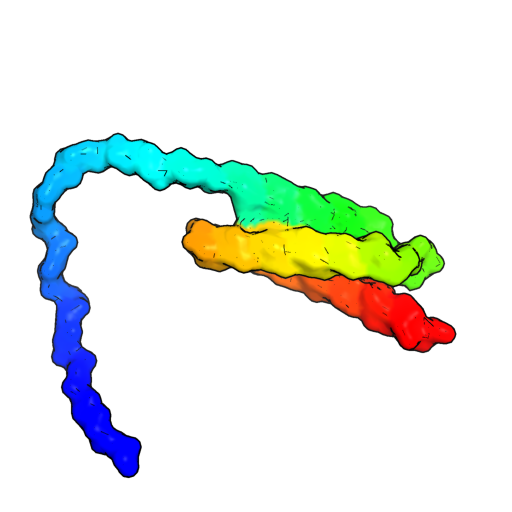A CA 1
ATOM 716 C C . LYS A 1 97 ? 21.914 -0.272 -12.141 1.00 56.16 97 LYS A C 1
ATOM 718 O O . LYS A 1 97 ? 22.858 -0.472 -12.933 1.00 56.16 97 LYS A O 1
#

Secondary structure (DSSP, 8-state):
---------SS---------------TTHHHHHHHHHHHHHHH--TTT--HHHHHHHHHHHHHHHHHHHHTT-HHHHHHHHHHHHHHHHHHHHHHT-

Foldseek 3Di:
DDDDDDPDDPDDDDDDDDDPPPPCPDPPPLVVLLVVLQVLLVVADLVPHDLVSLVVSLVSLVVSLVVCVVVVPPVSNVSSVVSNVSSVVSNVSNVVD

Sequence (97 aa):
MTKYLYPFLCVFALASQEGHAQNAAPKASCEALIDACRDISVSLNVNNANPDECQECISKCSKAKELCFEETNDKGLESASASHMNCANICKGLLSK

pLDDT: mean 76.96, std 20.11, range [35.41, 94.44]

Radius of gyration: 20.32 Å; chains: 1; bounding box: 51×17×58 Å